Protein AF-A0A8G2C8J7-F1 (afdb_monomer_lite)

Secondary structure (DSSP, 8-state):
--HHHHHHHHHHHHHHHGGGSSSSSPPPGGGSTTTTTT--SHHHHHHHHSHHHHHHHTPPPPS-TT---GGGTSS---

Organism: NCBI:txid126333

Structure (mmCIF, N/CA/C/O backbone):
data_AF-A0A8G2C8J7-F1
#
_entry.id   AF-A0A8G2C8J7-F1
#
loop_
_atom_site.group_PDB
_atom_site.id
_atom_site.type_symbol
_atom_site.label_atom_id
_atom_site.label_alt_id
_atom_site.label_comp_id
_atom_site.label_asym_id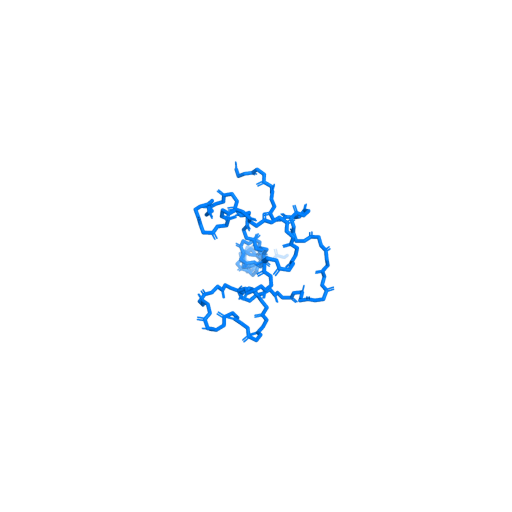
_atom_site.label_entity_id
_atom_site.label_seq_id
_atom_site.pdbx_PDB_ins_code
_atom_site.Cartn_x
_atom_site.Cartn_y
_atom_site.Cartn_z
_atom_site.occupancy
_atom_site.B_iso_or_equiv
_atom_site.auth_seq_id
_atom_site.auth_comp_id
_atom_site.auth_asym_id
_atom_site.auth_atom_id
_atom_site.pdbx_PDB_model_num
ATOM 1 N N . MET A 1 1 ? -33.315 32.267 20.387 1.00 60.09 1 MET A N 1
ATOM 2 C CA . MET A 1 1 ? -32.010 31.589 20.224 1.00 60.09 1 MET A CA 1
ATOM 3 C C . MET A 1 1 ? -30.984 32.646 19.837 1.00 60.09 1 MET A C 1
ATOM 5 O O . MET A 1 1 ? -31.172 33.300 18.818 1.00 60.09 1 MET A O 1
ATOM 9 N N . ASN A 1 2 ? -29.996 32.924 20.694 1.00 75.12 2 ASN A N 1
ATOM 10 C CA . ASN A 1 2 ? -29.057 34.032 20.475 1.00 75.12 2 ASN A CA 1
ATOM 11 C C . ASN A 1 2 ? -28.206 33.771 19.227 1.00 75.12 2 ASN A C 1
ATOM 13 O O . ASN A 1 2 ?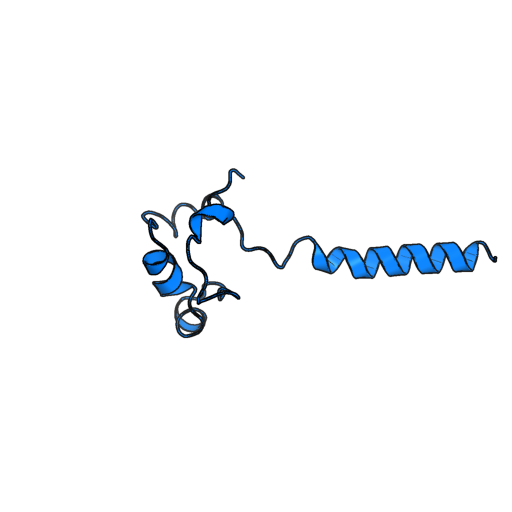 -27.565 32.727 19.132 1.00 75.12 2 ASN A O 1
ATOM 17 N N . ARG A 1 3 ? -28.184 34.725 18.284 1.00 72.69 3 ARG A N 1
ATOM 18 C CA . ARG A 1 3 ? -27.467 34.595 16.998 1.00 72.69 3 ARG A CA 1
ATOM 19 C C . ARG A 1 3 ? -25.987 34.247 17.202 1.00 72.69 3 ARG A C 1
ATOM 21 O O . ARG A 1 3 ? -25.463 33.406 16.487 1.00 72.69 3 ARG A O 1
ATOM 28 N N . SER A 1 4 ? -25.363 34.790 18.247 1.00 70.62 4 SER A N 1
ATOM 29 C CA . SER A 1 4 ? -23.975 34.492 18.627 1.00 70.62 4 SER A CA 1
ATOM 30 C C . SER A 1 4 ? -23.750 33.033 19.039 1.00 70.62 4 SER A C 1
ATOM 32 O O . SER A 1 4 ? -22.692 32.475 18.768 1.00 70.62 4 SER A O 1
ATOM 34 N N . PHE A 1 5 ? -24.749 32.397 19.655 1.00 74.44 5 PHE A N 1
ATOM 35 C CA . PHE A 1 5 ? -24.667 31.001 20.093 1.00 74.44 5 PHE A CA 1
ATOM 36 C C . PHE A 1 5 ? -24.757 30.040 18.901 1.00 74.44 5 PHE A C 1
ATOM 38 O O . PHE A 1 5 ? -24.039 29.047 18.839 1.00 74.44 5 PHE A O 1
ATOM 45 N N . MET A 1 6 ? -25.593 30.379 17.914 1.00 76.12 6 MET A N 1
ATOM 46 C CA . MET A 1 6 ? -25.725 29.599 16.683 1.00 76.12 6 MET A CA 1
ATOM 47 C C . MET A 1 6 ? -24.461 29.685 15.818 1.00 76.12 6 MET A C 1
ATOM 49 O O . MET A 1 6 ? -24.005 28.669 15.304 1.00 76.12 6 MET A O 1
ATOM 53 N N . SER A 1 7 ? -23.845 30.868 15.719 1.00 79.25 7 SER A N 1
ATOM 54 C CA . SER A 1 7 ? -22.587 31.041 14.983 1.00 79.25 7 SER A CA 1
ATOM 55 C C . SER A 1 7 ? -21.428 30.263 15.612 1.00 79.25 7 SER A C 1
ATOM 57 O O . SER A 1 7 ? -20.669 29.616 14.895 1.00 79.25 7 SER A O 1
ATOM 59 N N . ALA A 1 8 ? -21.310 30.276 16.945 1.00 82.94 8 ALA A N 1
ATOM 60 C CA . ALA A 1 8 ? -20.274 29.522 17.652 1.00 82.94 8 ALA A CA 1
ATOM 61 C C . ALA A 1 8 ? -20.423 28.004 17.447 1.00 82.94 8 ALA A C 1
ATOM 63 O O . ALA A 1 8 ? -19.435 27.309 17.216 1.00 82.94 8 ALA A O 1
ATOM 64 N N . PHE A 1 9 ? -21.661 27.502 17.465 1.00 83.31 9 PHE A N 1
ATOM 65 C CA . PHE A 1 9 ? -21.952 26.088 17.244 1.00 83.31 9 PHE A CA 1
ATOM 66 C C . PHE A 1 9 ? -21.594 25.629 15.823 1.00 83.31 9 PHE A C 1
ATOM 68 O O . PHE A 1 9 ? -20.963 24.590 15.656 1.00 83.31 9 PHE A O 1
ATOM 75 N N . VAL A 1 10 ? -21.924 26.421 14.797 1.00 83.62 10 VAL A N 1
ATOM 76 C CA . VAL A 1 10 ? -21.597 26.086 13.398 1.00 83.62 10 VAL A CA 1
ATOM 77 C C . VAL A 1 10 ? -20.085 26.059 13.168 1.00 83.62 10 VAL A C 1
ATOM 79 O O . VAL A 1 10 ? -19.578 25.107 12.579 1.00 83.62 10 VAL A O 1
ATOM 82 N N . VAL A 1 11 ? -19.348 27.050 13.680 1.00 82.19 11 VAL A N 1
ATOM 83 C CA . VAL A 1 11 ? -17.879 27.086 13.563 1.00 82.19 11 VAL A CA 1
ATOM 84 C C . VAL A 1 11 ? -17.246 25.880 14.262 1.00 82.19 11 VAL A C 1
ATOM 86 O O . VAL A 1 11 ? -16.365 25.238 13.697 1.00 82.19 11 VAL A O 1
ATOM 89 N N . MET A 1 12 ? -17.734 25.520 15.450 1.00 81.00 12 MET A N 1
ATOM 90 C CA . MET A 1 12 ? -17.269 24.344 16.186 1.00 81.00 12 MET A CA 1
ATOM 91 C C . MET A 1 12 ? -17.524 23.037 15.421 1.00 81.00 12 MET A C 1
ATOM 93 O O . MET A 1 12 ? -16.625 22.205 15.334 1.00 81.00 12 MET A O 1
ATOM 97 N N . VAL A 1 13 ? -18.703 22.860 14.815 1.00 81.00 13 VAL A N 1
ATOM 98 C CA . VAL A 1 13 ? -19.006 21.668 14.005 1.00 81.00 13 VAL A CA 1
ATOM 99 C C . VAL A 1 13 ? -18.090 21.583 12.782 1.00 81.00 13 VAL A C 1
ATOM 101 O O . VAL A 1 13 ? -17.512 20.526 12.544 1.00 81.00 13 VAL A O 1
ATOM 104 N N . CYS A 1 14 ? -17.884 22.687 12.055 1.00 74.12 14 CYS A N 1
ATOM 105 C CA . CYS A 1 14 ? -17.003 22.709 10.883 1.00 74.12 14 CYS A CA 1
ATOM 106 C C . CYS A 1 14 ? -15.541 22.380 11.230 1.00 74.12 14 CYS A C 1
ATOM 108 O O . CYS A 1 14 ? -14.882 21.654 10.482 1.00 74.12 14 CYS A O 1
ATOM 110 N N . LEU A 1 15 ? -15.045 22.875 12.370 1.00 72.12 15 LEU A N 1
ATOM 111 C CA . LEU A 1 15 ? -13.692 22.584 12.853 1.00 72.12 15 LEU A CA 1
ATOM 112 C C . LEU A 1 15 ? -13.520 21.112 13.258 1.00 72.12 15 LEU A C 1
ATOM 114 O O . LEU A 1 15 ? -12.448 20.549 13.054 1.00 72.12 15 LEU A O 1
ATOM 118 N N . LEU A 1 16 ? -14.566 20.472 13.786 1.00 70.19 16 LEU A N 1
ATOM 119 C CA . LEU A 1 16 ? -14.526 19.060 14.179 1.00 70.19 16 LEU A CA 1
ATOM 120 C C . LEU A 1 16 ? -14.706 18.105 12.987 1.00 70.19 16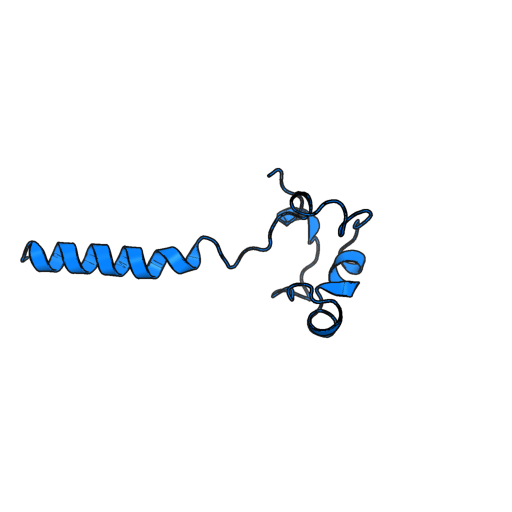 LEU A C 1
ATOM 122 O O . LEU A 1 16 ? -14.111 17.030 12.971 1.00 70.19 16 LEU A O 1
ATOM 126 N N . SER A 1 17 ? -15.479 18.486 11.965 1.00 63.12 17 SER A N 1
ATOM 127 C CA . SER A 1 17 ? -15.709 17.650 10.776 1.00 63.12 17 SER A CA 1
ATOM 128 C C . SER A 1 17 ? -14.568 17.69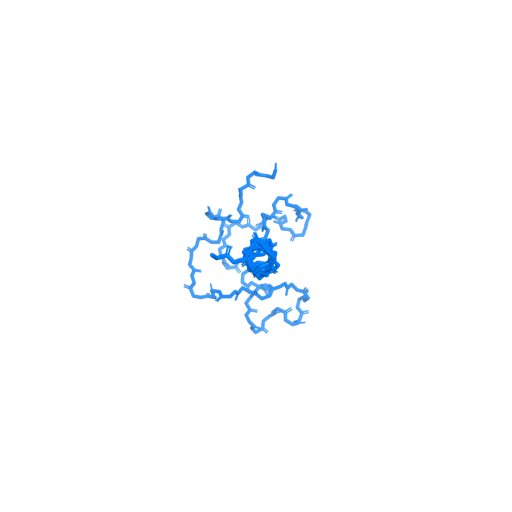5 9.752 1.00 63.12 17 SER A C 1
ATOM 130 O O . SER A 1 17 ? -14.405 16.750 8.982 1.00 63.12 17 SER A O 1
ATOM 132 N N . GLY A 1 18 ? -13.763 18.765 9.733 1.00 55.31 18 GLY A N 1
ATOM 133 C CA . GLY A 1 18 ? -12.666 18.931 8.767 1.00 55.31 18 GLY A CA 1
ATOM 134 C C . GLY A 1 18 ? -11.566 17.867 8.882 1.00 55.31 18 GLY A C 1
ATOM 135 O O . GLY A 1 18 ? -10.981 17.469 7.877 1.00 55.31 18 GLY A O 1
ATOM 136 N N . CYS A 1 19 ? -11.336 17.336 10.084 1.00 52.69 19 CYS A N 1
ATOM 137 C CA . CYS A 1 19 ? -10.314 16.316 10.333 1.00 52.69 19 CYS A CA 1
ATOM 138 C C . CYS A 1 19 ? -10.703 14.912 9.832 1.00 52.69 19 CYS A C 1
ATOM 140 O O . CYS A 1 19 ? -9.835 14.054 9.688 1.00 52.69 19 CYS A O 1
ATOM 142 N N . ALA A 1 20 ? -11.986 14.666 9.552 1.00 49.59 20 ALA A N 1
ATOM 143 C CA . ALA A 1 20 ? -12.473 13.353 9.128 1.00 49.59 20 ALA A CA 1
ATOM 144 C C . ALA A 1 20 ? -12.381 13.124 7.608 1.00 49.59 20 ALA A C 1
ATOM 146 O O . ALA A 1 20 ? -12.436 11.982 7.159 1.00 49.59 20 ALA A O 1
ATOM 147 N N . TYR A 1 21 ? -12.235 14.184 6.804 1.00 51.06 21 TYR A N 1
ATOM 148 C CA . TYR A 1 21 ? -12.496 14.098 5.363 1.00 51.06 21 TYR A CA 1
ATOM 149 C C . TYR A 1 21 ? -11.258 13.875 4.473 1.00 51.06 21 TYR A C 1
ATOM 151 O O . TYR A 1 21 ? -11.415 13.459 3.332 1.00 51.06 21 TYR A O 1
ATOM 159 N N . MET A 1 22 ? -10.025 14.097 4.948 1.00 50.19 22 MET A N 1
ATOM 160 C CA . MET A 1 22 ? -8.844 14.094 4.052 1.00 50.19 22 MET A CA 1
ATOM 161 C C . MET A 1 22 ? -7.640 13.245 4.488 1.00 50.19 22 MET A C 1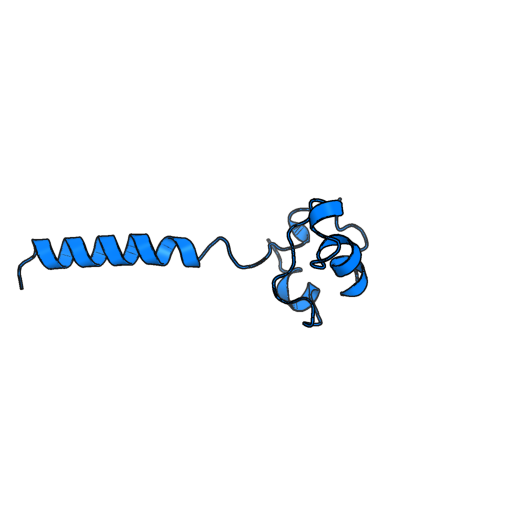
ATOM 163 O O . MET A 1 22 ? -6.657 13.190 3.755 1.00 50.19 22 MET A O 1
ATOM 167 N N . GLY A 1 23 ? -7.690 12.568 5.642 1.00 51.81 23 GLY A N 1
ATOM 168 C CA . GLY A 1 23 ? -6.511 11.884 6.206 1.00 51.81 23 GLY A CA 1
ATOM 169 C C . GLY A 1 23 ? -6.600 10.366 6.381 1.00 51.81 23 GLY A C 1
ATOM 170 O O . GLY A 1 23 ? -5.570 9.743 6.610 1.00 51.81 23 GLY A O 1
ATOM 171 N N . TYR A 1 24 ? -7.794 9.768 6.292 1.00 56.00 24 TYR A N 1
ATOM 172 C CA . TYR A 1 24 ? -8.011 8.365 6.694 1.00 56.00 24 TYR A CA 1
ATOM 173 C C . TYR A 1 24 ? -8.255 7.377 5.547 1.00 56.00 24 TYR A C 1
ATOM 175 O O . TYR A 1 24 ? -8.297 6.176 5.796 1.00 56.00 24 TYR A O 1
ATOM 183 N N . HIS A 1 25 ? -8.374 7.842 4.302 1.00 71.94 25 HIS A N 1
ATOM 184 C CA . HIS A 1 25 ? -8.397 6.950 3.141 1.00 71.94 25 HIS A CA 1
ATOM 185 C C . HIS A 1 25 ? -7.024 6.980 2.470 1.00 71.94 25 HIS A C 1
ATOM 187 O O . HIS A 1 25 ? -6.501 8.051 2.161 1.00 71.94 25 HIS A O 1
ATOM 193 N N . GLY A 1 26 ? -6.417 5.802 2.298 1.00 75.12 26 GLY A N 1
ATOM 194 C CA . GLY A 1 26 ? -5.142 5.665 1.597 1.00 75.12 26 GLY A CA 1
ATOM 195 C C . GLY A 1 26 ? -5.211 6.278 0.196 1.00 75.12 26 GLY A C 1
ATOM 196 O O . GLY A 1 26 ? -6.242 6.211 -0.472 1.00 75.12 26 GLY A O 1
ATOM 197 N N . LYS A 1 27 ? -4.114 6.891 -0.247 1.00 88.06 27 LYS A N 1
ATOM 198 C CA . LYS A 1 27 ? -4.026 7.501 -1.580 1.00 88.06 27 LYS A CA 1
ATOM 199 C C . LYS A 1 27 ? -4.021 6.435 -2.677 1.00 88.06 27 LYS A C 1
ATOM 201 O O . LYS A 1 27 ? -3.615 5.300 -2.431 1.00 88.06 27 LYS A O 1
ATOM 206 N N . SER A 1 28 ? -4.400 6.832 -3.890 1.00 92.88 28 SER A N 1
ATOM 207 C CA . SER A 1 28 ? -4.179 6.020 -5.088 1.00 92.88 28 SER A CA 1
ATOM 208 C C . SER A 1 28 ? -2.691 5.706 -5.266 1.00 92.88 28 SER A C 1
ATOM 210 O O . SER A 1 28 ? -1.840 6.593 -5.116 1.00 92.88 28 SER A O 1
ATOM 212 N N . ILE A 1 29 ? -2.364 4.480 -5.682 1.00 94.50 29 ILE A N 1
ATOM 213 C CA . ILE A 1 29 ? -0.999 4.102 -6.078 1.00 94.50 29 ILE A CA 1
ATOM 214 C C . ILE A 1 29 ? -0.489 4.950 -7.252 1.00 94.50 29 ILE A C 1
ATOM 216 O O . ILE A 1 29 ? 0.718 5.132 -7.404 1.00 94.50 29 ILE A O 1
ATOM 220 N N . GLN A 1 30 ? -1.400 5.540 -8.038 1.00 94.12 30 GLN A N 1
ATOM 221 C CA . GLN A 1 30 ? -1.074 6.427 -9.157 1.00 94.12 30 GLN A CA 1
ATOM 222 C C . GLN A 1 30 ? -0.414 7.736 -8.704 1.00 94.12 30 GLN A C 1
ATOM 224 O O . GLN A 1 30 ? 0.255 8.383 -9.501 1.00 94.12 30 GLN A O 1
ATOM 229 N N . THR A 1 31 ? -0.539 8.114 -7.423 1.00 93.12 31 THR A N 1
ATOM 230 C CA . THR A 1 31 ? 0.182 9.276 -6.867 1.00 93.12 31 THR A CA 1
ATOM 231 C C . THR A 1 31 ? 1.690 9.026 -6.758 1.00 93.12 31 THR A C 1
ATOM 233 O O . THR A 1 31 ? 2.476 9.970 -6.799 1.00 93.12 31 THR A O 1
ATOM 236 N N . TYR A 1 32 ? 2.108 7.763 -6.622 1.00 93.62 32 TYR A N 1
ATOM 237 C CA . TYR A 1 32 ? 3.511 7.373 -6.472 1.00 93.62 32 TYR A CA 1
ATOM 238 C C . TYR A 1 32 ? 3.821 6.168 -7.379 1.00 93.62 32 TYR A C 1
ATOM 240 O O . TYR A 1 32 ? 4.068 5.067 -6.877 1.00 93.62 32 TYR A O 1
ATOM 248 N N . PRO A 1 33 ? 3.777 6.341 -8.713 1.00 94.00 33 PRO A N 1
ATOM 249 C CA . PRO A 1 33 ? 3.815 5.227 -9.660 1.00 94.00 33 PRO A CA 1
ATOM 250 C C . PRO A 1 33 ? 5.157 4.487 -9.658 1.00 94.00 33 PRO A C 1
ATOM 252 O O . PRO A 1 33 ? 5.179 3.278 -9.870 1.00 94.00 33 PRO A O 1
ATOM 255 N N . ASP A 1 34 ? 6.260 5.178 -9.359 1.00 95.88 34 ASP A N 1
ATOM 256 C CA . ASP A 1 34 ? 7.605 4.594 -9.393 1.00 95.88 34 ASP A CA 1
ATOM 257 C C . ASP A 1 34 ? 7.807 3.538 -8.298 1.00 95.88 34 ASP A C 1
ATOM 259 O O . ASP A 1 34 ? 8.336 2.459 -8.557 1.00 95.88 34 ASP A O 1
ATOM 263 N N . ILE A 1 35 ? 7.345 3.814 -7.072 1.00 94.62 35 ILE A N 1
ATOM 264 C CA . ILE A 1 35 ? 7.490 2.889 -5.933 1.00 94.62 35 ILE A CA 1
ATOM 265 C C . ILE A 1 35 ? 6.447 1.764 -5.952 1.00 94.62 35 ILE A C 1
ATOM 267 O O . ILE A 1 35 ? 6.659 0.722 -5.339 1.00 94.62 35 ILE A O 1
ATOM 271 N N . HIS A 1 36 ? 5.335 1.964 -6.664 1.00 96.06 36 HIS A N 1
ATOM 272 C CA . HIS A 1 36 ? 4.291 0.955 -6.862 1.00 96.06 36 HIS A CA 1
ATOM 273 C C . HIS A 1 36 ? 4.409 0.248 -8.219 1.00 96.06 36 HIS A C 1
ATOM 275 O O . HIS A 1 36 ? 3.508 -0.500 -8.611 1.00 96.06 36 HIS A O 1
ATOM 281 N N . ALA A 1 37 ? 5.512 0.461 -8.943 1.00 94.94 37 ALA A N 1
ATOM 282 C CA . ALA A 1 37 ? 5.746 -0.152 -10.237 1.00 94.94 37 ALA A CA 1
ATOM 283 C C . ALA A 1 37 ? 5.707 -1.684 -10.110 1.00 94.94 37 ALA A C 1
ATOM 285 O O . ALA A 1 37 ? 6.561 -2.306 -9.485 1.00 94.94 37 ALA A O 1
ATOM 286 N N . GLY A 1 38 ? 4.688 -2.299 -10.713 1.00 92.12 38 GLY A N 1
ATOM 287 C CA . GLY A 1 38 ? 4.514 -3.752 -10.716 1.00 92.12 38 GLY A CA 1
ATOM 288 C C . GLY A 1 38 ? 3.641 -4.324 -9.597 1.00 92.12 38 GLY A C 1
ATOM 289 O O . GLY A 1 38 ? 3.409 -5.530 -9.620 1.00 92.12 38 GLY A O 1
ATOM 290 N N . ALA A 1 39 ? 3.095 -3.508 -8.689 1.00 95.81 39 ALA A N 1
ATOM 291 C CA . ALA A 1 39 ? 2.097 -3.975 -7.729 1.00 95.81 39 ALA A CA 1
ATOM 292 C C . ALA A 1 39 ? 0.815 -4.402 -8.468 1.00 95.81 39 ALA A C 1
ATOM 294 O O . ALA A 1 39 ? 0.169 -3.590 -9.132 1.00 95.81 39 ALA A O 1
ATOM 295 N N . ARG A 1 40 ? 0.458 -5.689 -8.392 1.00 95.44 40 ARG A N 1
ATOM 296 C CA . ARG A 1 40 ? -0.721 -6.253 -9.085 1.00 95.44 40 ARG A CA 1
ATOM 297 C C . ARG A 1 40 ? -1.650 -7.023 -8.161 1.00 95.44 40 ARG A C 1
ATOM 299 O O . ARG A 1 40 ? -2.795 -7.277 -8.524 1.00 95.44 40 ARG A O 1
ATOM 306 N N . THR A 1 41 ? -1.158 -7.415 -6.995 1.00 96.25 41 THR A N 1
ATOM 307 C CA . THR A 1 41 ? -1.871 -8.253 -6.037 1.00 96.25 41 THR A CA 1
ATOM 308 C C . THR A 1 41 ? -1.821 -7.638 -4.646 1.00 96.25 41 THR A C 1
ATOM 310 O O . THR A 1 41 ? -0.887 -6.913 -4.312 1.00 96.25 41 THR A O 1
ATOM 313 N N . ASP A 1 42 ? -2.786 -7.988 -3.796 1.00 95.81 42 ASP A N 1
ATOM 314 C CA . ASP A 1 42 ? -2.785 -7.563 -2.390 1.00 95.81 42 ASP A CA 1
ATOM 315 C C . ASP A 1 42 ? -1.508 -8.010 -1.666 1.00 95.81 42 ASP A C 1
ATOM 317 O O . ASP A 1 42 ? -0.995 -7.311 -0.796 1.00 95.81 42 ASP A O 1
ATOM 321 N N . LYS A 1 43 ? -0.949 -9.161 -2.065 1.00 95.50 43 LYS A N 1
ATOM 322 C CA . LYS A 1 43 ? 0.316 -9.662 -1.526 1.00 95.50 43 LYS A CA 1
ATOM 323 C C . LYS A 1 43 ? 1.462 -8.693 -1.800 1.00 95.50 43 LYS A C 1
ATOM 325 O O . LYS A 1 43 ? 2.269 -8.488 -0.899 1.00 95.50 43 LYS A O 1
ATOM 330 N N . ASP A 1 44 ? 1.512 -8.090 -2.990 1.00 96.12 44 ASP A N 1
ATOM 331 C CA . ASP A 1 44 ? 2.537 -7.100 -3.330 1.00 96.12 44 ASP A CA 1
ATOM 332 C C . ASP A 1 44 ? 2.427 -5.877 -2.414 1.00 96.12 44 ASP A C 1
ATOM 334 O O . ASP A 1 44 ? 3.429 -5.399 -1.884 1.00 96.12 44 ASP A O 1
ATOM 338 N N . CYS A 1 45 ? 1.197 -5.422 -2.155 1.00 95.19 45 CYS A N 1
ATOM 339 C CA . CYS A 1 45 ? 0.917 -4.304 -1.256 1.00 95.19 45 CYS A CA 1
ATOM 340 C C . CYS A 1 45 ? 1.331 -4.624 0.193 1.00 95.19 45 CYS A C 1
ATOM 342 O O . CYS A 1 45 ? 2.013 -3.835 0.849 1.00 95.19 45 CYS A O 1
ATOM 344 N N . LEU A 1 46 ? 0.965 -5.806 0.694 1.00 95.19 46 LEU A N 1
ATOM 345 C CA . LEU A 1 46 ? 1.219 -6.228 2.075 1.00 95.19 46 LEU A CA 1
ATOM 346 C C . LEU A 1 46 ? 2.700 -6.530 2.369 1.00 95.19 46 LEU A C 1
ATOM 348 O O . LEU A 1 46 ? 3.084 -6.605 3.539 1.00 95.19 46 LEU A O 1
ATOM 352 N N . MET A 1 47 ? 3.564 -6.632 1.351 1.00 95.06 47 MET A N 1
ATOM 353 C CA . MET A 1 47 ? 5.017 -6.713 1.570 1.00 95.06 47 MET A CA 1
ATOM 354 C C . MET A 1 47 ? 5.551 -5.504 2.345 1.00 95.06 47 MET A C 1
ATOM 356 O O . MET A 1 47 ? 6.478 -5.655 3.139 1.00 95.06 47 MET A O 1
ATOM 360 N N . CYS A 1 48 ? 4.943 -4.331 2.147 1.00 95.81 48 CYS A N 1
ATOM 361 C CA . CYS A 1 48 ? 5.327 -3.094 2.820 1.00 95.81 48 CYS A CA 1
ATOM 362 C C . CYS A 1 48 ? 4.229 -2.590 3.759 1.00 95.81 48 CYS A C 1
ATOM 364 O O . CYS A 1 48 ? 4.533 -2.206 4.880 1.00 95.81 48 CYS A O 1
ATOM 366 N N . HIS A 1 49 ? 2.962 -2.636 3.342 1.00 94.19 49 HIS A N 1
ATOM 367 C CA . HIS A 1 49 ? 1.856 -2.010 4.072 1.00 94.19 49 HIS A CA 1
ATOM 368 C C . HIS A 1 49 ? 1.277 -2.855 5.217 1.00 94.19 49 HIS A C 1
ATOM 370 O O . HIS A 1 49 ? 0.442 -2.350 5.963 1.00 94.19 49 HIS A O 1
ATOM 376 N N . ALA A 1 50 ? 1.679 -4.120 5.387 1.00 94.19 50 ALA A N 1
ATOM 377 C CA . ALA A 1 50 ? 1.205 -4.923 6.517 1.00 94.19 50 ALA A CA 1
ATOM 378 C C . ALA A 1 50 ? 1.732 -4.375 7.863 1.00 94.19 50 ALA A C 1
ATOM 380 O O . ALA A 1 50 ? 2.874 -3.910 7.897 1.00 94.19 50 ALA A O 1
ATOM 381 N N . PRO A 1 51 ? 0.982 -4.497 8.977 1.00 92.94 51 PRO A N 1
ATOM 382 C CA . PRO A 1 51 ? 1.378 -3.990 10.300 1.00 92.94 51 PRO A CA 1
ATOM 383 C C . PRO A 1 51 ? 2.803 -4.367 10.719 1.00 92.94 51 PRO A C 1
ATOM 385 O O . PRO A 1 51 ? 3.601 -3.539 11.151 1.00 92.94 51 PRO A O 1
ATOM 388 N N . GLN A 1 52 ? 3.173 -5.626 10.494 1.00 93.44 52 GLN A N 1
ATOM 389 C CA . GLN A 1 52 ? 4.491 -6.163 10.822 1.00 93.44 52 GLN A CA 1
ATOM 390 C C . GLN A 1 52 ? 5.631 -5.653 9.918 1.00 93.44 52 GLN A C 1
ATOM 392 O O . GLN A 1 52 ? 6.800 -5.791 10.273 1.00 93.44 52 GLN A O 1
ATOM 397 N N . ASN A 1 53 ? 5.309 -5.077 8.756 1.00 93.62 53 ASN A N 1
ATOM 398 C CA . ASN A 1 53 ? 6.272 -4.662 7.732 1.00 93.62 53 ASN A CA 1
ATOM 399 C C . ASN A 1 53 ? 6.345 -3.135 7.551 1.00 93.62 53 ASN A C 1
ATOM 401 O O . ASN A 1 53 ? 7.372 -2.628 7.092 1.00 93.62 53 ASN A O 1
ATOM 405 N N . ALA A 1 54 ? 5.293 -2.401 7.924 1.00 90.19 54 ALA A N 1
ATOM 406 C CA . ALA A 1 54 ? 5.152 -0.961 7.700 1.00 90.19 54 ALA A CA 1
ATOM 407 C C . ALA A 1 54 ? 6.286 -0.160 8.346 1.00 90.19 54 ALA A C 1
ATOM 409 O O . ALA A 1 54 ? 6.969 0.613 7.677 1.00 90.19 54 ALA A O 1
ATOM 410 N N . VAL A 1 55 ? 6.595 -0.446 9.615 1.00 90.94 55 VAL A N 1
ATOM 411 C CA . VAL A 1 55 ? 7.688 0.219 10.349 1.00 90.94 55 VAL A CA 1
ATOM 412 C C . VAL A 1 55 ? 9.043 0.027 9.658 1.00 90.94 55 VAL A C 1
ATOM 414 O O . VAL A 1 55 ? 9.851 0.949 9.611 1.00 90.94 55 VAL A O 1
ATOM 417 N N . LYS A 1 56 ? 9.294 -1.161 9.093 1.00 92.75 56 LYS A N 1
ATOM 418 C CA . LYS A 1 56 ? 10.564 -1.484 8.426 1.00 92.75 56 LYS A CA 1
ATOM 419 C C . LYS A 1 56 ? 10.663 -0.869 7.030 1.00 92.75 56 LYS A C 1
ATOM 421 O O . LYS A 1 56 ? 11.748 -0.467 6.624 1.00 92.75 56 LYS A O 1
ATOM 426 N N . SER A 1 57 ? 9.561 -0.847 6.285 1.00 91.81 57 SER A N 1
ATOM 427 C CA . SER A 1 57 ? 9.523 -0.308 4.923 1.00 91.81 57 SER A CA 1
ATOM 428 C C . SER A 1 57 ? 9.408 1.219 4.889 1.00 91.81 57 SER A C 1
ATOM 430 O O . SER A 1 57 ? 9.713 1.825 3.865 1.00 91.81 57 SER A O 1
ATOM 432 N N . GLY A 1 58 ? 8.966 1.841 5.987 1.00 90.50 58 GLY A N 1
ATOM 433 C CA . GLY A 1 58 ? 8.605 3.259 6.027 1.00 90.50 58 GLY A CA 1
ATOM 434 C C . GLY A 1 58 ? 7.299 3.567 5.285 1.00 90.50 58 GLY A C 1
ATOM 435 O O . GLY A 1 58 ? 6.943 4.735 5.137 1.00 90.50 58 GLY A O 1
ATOM 436 N N . ALA A 1 59 ? 6.590 2.538 4.810 1.00 90.94 59 ALA A N 1
ATOM 437 C CA . ALA A 1 59 ? 5.281 2.680 4.197 1.00 90.94 59 ALA A CA 1
ATOM 438 C C . ALA A 1 59 ? 4.203 2.885 5.275 1.00 90.94 59 ALA A C 1
ATOM 440 O O . ALA A 1 59 ? 4.349 2.391 6.397 1.00 90.94 59 ALA A O 1
ATOM 441 N N . PRO A 1 60 ? 3.096 3.578 4.957 1.00 90.88 60 PRO A N 1
ATOM 442 C CA . PRO A 1 60 ? 1.964 3.658 5.868 1.00 90.88 60 PRO A CA 1
ATOM 443 C C . PRO A 1 60 ? 1.363 2.269 6.099 1.00 90.88 60 PRO A C 1
ATOM 445 O O . PRO A 1 60 ? 1.180 1.497 5.160 1.00 90.88 60 PRO A O 1
ATOM 448 N N . GLU A 1 61 ? 1.024 1.959 7.341 1.00 92.75 61 GLU A N 1
ATOM 449 C CA . GLU A 1 61 ? 0.326 0.722 7.680 1.00 92.75 61 GLU A CA 1
ATOM 450 C C . GLU A 1 61 ? -1.103 0.730 7.120 1.00 92.75 61 GLU A C 1
ATOM 452 O O . GLU A 1 61 ? -1.809 1.739 7.194 1.00 92.75 61 GLU A O 1
ATOM 457 N N . THR A 1 62 ? -1.544 -0.398 6.560 1.00 90.56 62 THR A N 1
ATOM 458 C CA . THR A 1 62 ? -2.947 -0.568 6.184 1.00 90.56 62 THR A CA 1
ATOM 459 C C . THR A 1 62 ? -3.809 -0.782 7.434 1.00 90.56 62 THR A C 1
ATOM 461 O O . THR A 1 62 ? -3.507 -1.669 8.231 1.00 90.56 62 THR A O 1
ATOM 464 N N . PRO A 1 63 ? -4.921 -0.043 7.607 1.00 89.25 63 PRO A N 1
ATOM 465 C CA . PRO A 1 63 ? -5.819 -0.248 8.743 1.00 89.25 63 PRO A CA 1
ATOM 466 C C . PRO A 1 63 ? -6.706 -1.498 8.590 1.00 89.25 63 PRO A C 1
ATOM 468 O O . PRO A 1 63 ? -7.462 -1.831 9.497 1.00 89.25 63 PRO A O 1
ATOM 471 N N . HIS A 1 64 ? -6.652 -2.178 7.441 1.00 89.88 64 HIS A N 1
ATOM 472 C CA . HIS A 1 64 ? -7.465 -3.353 7.124 1.00 89.88 64 HIS A CA 1
ATOM 473 C C . HIS A 1 64 ? -6.601 -4.465 6.492 1.00 89.88 64 HIS A C 1
ATOM 475 O O . HIS A 1 64 ? -6.734 -4.750 5.298 1.00 89.88 64 HIS A O 1
ATOM 481 N N . PRO A 1 65 ? -5.699 -5.097 7.272 1.00 84.81 65 PRO A N 1
ATOM 482 C CA . PRO A 1 65 ? -4.746 -6.093 6.765 1.00 84.81 65 PRO A CA 1
ATOM 483 C C . PRO A 1 65 ? -5.401 -7.387 6.266 1.00 84.81 65 PRO A C 1
ATOM 485 O O . PRO A 1 65 ? -4.831 -8.062 5.414 1.00 84.81 65 PRO A O 1
ATOM 488 N N . ASP A 1 66 ? -6.601 -7.705 6.756 1.00 88.56 66 ASP A N 1
ATOM 489 C CA . ASP A 1 66 ? -7.361 -8.895 6.352 1.00 88.56 66 ASP A CA 1
ATOM 490 C C . ASP A 1 66 ? -8.297 -8.636 5.156 1.00 88.56 66 ASP A C 1
ATOM 492 O O . ASP A 1 66 ? -8.954 -9.551 4.653 1.00 88.56 66 ASP A O 1
ATOM 496 N N . PHE A 1 67 ? -8.394 -7.385 4.692 1.00 89.31 67 PHE A N 1
ATOM 497 C CA . PHE A 1 67 ? -9.211 -7.033 3.536 1.00 89.31 67 PHE A CA 1
ATOM 498 C C . PHE A 1 67 ? -8.494 -7.386 2.228 1.00 89.31 67 PHE A C 1
ATOM 500 O O . PHE A 1 67 ? -7.284 -7.209 2.101 1.00 89.31 67 PHE A O 1
ATOM 507 N N . THR A 1 68 ? -9.255 -7.842 1.229 1.00 92.44 68 THR A N 1
ATOM 508 C CA . THR A 1 68 ? -8.729 -8.215 -0.094 1.00 92.44 68 THR A CA 1
ATOM 509 C C . THR A 1 68 ? -9.306 -7.342 -1.207 1.00 92.44 68 THR A C 1
ATOM 511 O O . THR A 1 68 ? -10.459 -6.908 -1.172 1.00 92.44 68 THR A O 1
ATOM 514 N N . GLY A 1 69 ? -8.505 -7.102 -2.241 1.00 93.81 69 GLY A N 1
ATOM 515 C CA . GLY A 1 69 ? -8.791 -6.193 -3.339 1.00 93.81 69 GLY A CA 1
ATOM 516 C C . GLY A 1 69 ? -8.343 -4.762 -3.062 1.00 93.81 69 GLY A C 1
ATOM 517 O O . GLY A 1 69 ? -9.118 -3.842 -3.310 1.00 93.81 69 GLY A O 1
ATOM 518 N N . CYS A 1 70 ? -7.104 -4.553 -2.603 1.00 93.88 70 CYS A N 1
ATOM 519 C CA . CYS A 1 70 ? -6.532 -3.227 -2.333 1.00 93.88 70 CYS A CA 1
ATOM 520 C C . CYS A 1 70 ? -6.700 -2.281 -3.537 1.00 93.88 70 CYS A C 1
ATOM 522 O O . CYS A 1 70 ? -7.146 -1.141 -3.401 1.00 93.88 70 CYS A O 1
ATOM 524 N N . LEU A 1 71 ? -6.422 -2.790 -4.741 1.00 94.06 71 LEU A N 1
ATOM 525 C CA . LEU A 1 71 ? -6.491 -2.030 -5.994 1.00 94.06 71 LEU A CA 1
ATOM 526 C C . LEU A 1 71 ? -7.919 -1.720 -6.465 1.00 94.06 71 LEU A C 1
ATOM 528 O O . LEU A 1 71 ? -8.082 -0.957 -7.410 1.00 94.06 71 LEU A O 1
ATOM 532 N N . LYS A 1 72 ? -8.962 -2.272 -5.829 1.00 92.12 72 LYS A N 1
ATOM 533 C CA . LYS A 1 72 ? -10.348 -1.875 -6.130 1.00 92.12 72 LYS A CA 1
ATOM 534 C C . LYS A 1 72 ? -10.633 -0.443 -5.680 1.00 92.12 72 LYS A C 1
ATOM 536 O O . LYS A 1 72 ? -11.471 0.215 -6.284 1.00 92.12 72 LYS A O 1
ATOM 541 N N . CYS A 1 73 ? -9.941 0.009 -4.633 1.00 90.88 73 CYS A N 1
ATOM 542 C CA . CYS A 1 73 ? -10.128 1.330 -4.038 1.00 90.88 73 CYS A CA 1
ATOM 543 C C . CYS A 1 73 ? -8.901 2.232 -4.207 1.00 90.88 73 CYS A C 1
ATOM 545 O O . CYS A 1 73 ? -9.070 3.435 -4.305 1.00 90.88 73 CYS A O 1
ATOM 547 N N . HIS A 1 74 ? -7.687 1.666 -4.249 1.00 92.62 74 HIS A N 1
ATOM 548 C CA . HIS A 1 74 ? -6.428 2.427 -4.287 1.00 92.62 74 HIS A CA 1
ATOM 549 C C . HIS A 1 74 ? -5.747 2.437 -5.662 1.00 92.62 74 HIS A C 1
ATOM 551 O O . HIS A 1 74 ? -4.540 2.639 -5.749 1.00 92.62 74 HIS A O 1
ATOM 557 N N . ASN A 1 75 ? -6.491 2.184 -6.738 1.00 93.44 75 ASN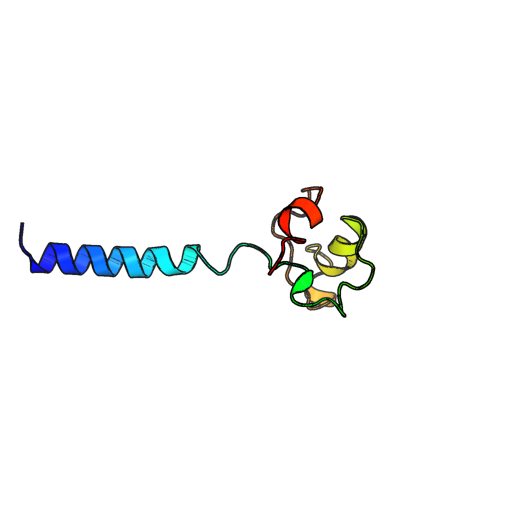 A N 1
ATOM 558 C CA . ASN A 1 75 ? -6.022 2.363 -8.117 1.00 93.44 75 ASN A CA 1
ATOM 559 C C . ASN A 1 75 ? -6.991 3.244 -8.923 1.00 93.44 75 ASN A C 1
ATOM 561 O O . ASN A 1 75 ? -7.231 3.032 -10.111 1.00 93.44 75 ASN A O 1
ATOM 565 N N . ASP A 1 76 ? -7.602 4.198 -8.238 1.00 87.25 76 ASP A N 1
ATOM 566 C CA . ASP A 1 76 ? -8.455 5.228 -8.800 1.00 87.25 76 ASP A CA 1
ATOM 567 C C . ASP A 1 76 ? -7.635 6.298 -9.532 1.00 87.25 76 ASP A C 1
ATOM 569 O O . ASP A 1 76 ? -6.449 6.510 -9.254 1.00 87.25 76 ASP A O 1
ATOM 573 N N . THR A 1 77 ? -8.273 6.941 -10.509 1.00 83.62 77 THR A N 1
ATOM 574 C CA . THR A 1 77 ? -7.694 8.069 -11.240 1.00 83.62 77 THR A CA 1
ATOM 575 C C . THR A 1 77 ? -7.583 9.277 -10.317 1.00 83.62 77 THR A C 1
ATOM 577 O O . THR A 1 77 ? -8.559 9.652 -9.671 1.00 83.62 77 THR A O 1
ATOM 580 N N . ILE A 1 78 ? -6.389 9.864 -10.284 1.00 68.56 78 ILE A N 1
ATOM 581 C CA . ILE A 1 78 ? -6.066 11.114 -9.578 1.00 68.56 78 ILE A CA 1
ATOM 582 C C . ILE A 1 78 ? -6.587 12.353 -10.303 1.00 68.56 78 ILE A C 1
ATOM 584 O O . ILE A 1 78 ? -6.563 12.363 -11.555 1.00 68.56 78 ILE A O 1
#

pLDDT: mean 84.49, std 13.27, range [49.59, 96.25]

Sequence (78 aa):
MNRSFMSAFVVMVCLLSGCAYMGYHGKSIQTYPDIHAGARTDKDCLMCHAPQNAVKSGAPETPHPDFTGCLKCHNDTI

InterPro domains:
  IPR036280 Multiheme cytochrome superfamily [SSF48695] (34-76)

Foldseek 3Di:
DDPVVVVVVVVVVCVVVVVVPPPPDDAACVVPCVVCPPVDFLVSVCCAQDPVRVVVNVHHHDPCNPDGDPCVRRNDDD

Radius of gyration: 18.51 Å; chains: 1; bounding box: 43×44×32 Å